Protein AF-A0A9D4J3E7-F1 (afdb_monomer_lite)

pLDDT: mean 78.05, std 12.16, range [33.69, 91.94]

Sequence (182 aa):
MKCVIIDNTCKHMQCVIIDNTCKHMQCVIIDNTCKHMQCVIIDNTCQYNTCKHMQCVIIDNTCKHMQCVIIDNTCKYNTCKYNTCKHMQCVIIDNTCKHMQCVIIDNTCKHMQCVIIDNTCKHMQCVIIDNTCKHMQCVVIDNTCKHMQCVIIDNTCKHMQCVIIDNTCKHMQCVIIDNTCK

Secondary structure (DSSP, 8-state):
-EEEEE-S-EEEEEEEEEESS-SEEEEEEEESSEEEEEEEEEE---SS----EEEEEEEES-EEEEEEEEEESS--EEEEEES-EEEEEEEEEESSEEEEEEEEEES-EEEEEEEEEES-EEEEEEEEEESSEEEEEEEEEESSEEEEEEEEEESSEEEEEEEEEESSEEEEEEEEEES---

Foldseek 3Di:
DEAEAADAEDAE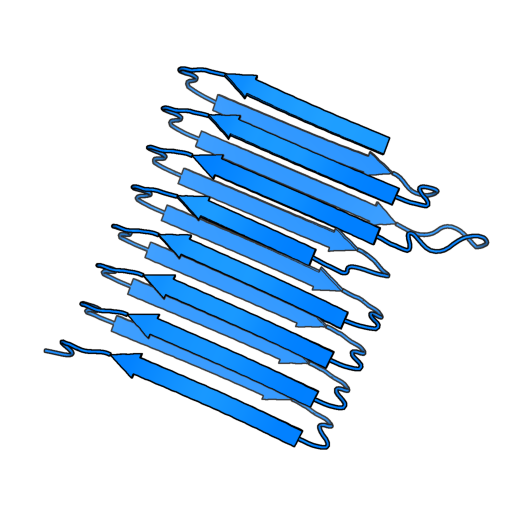AEAAAEDAAALEYEYHYHYAYYAEYEYHYEYHYDDDHANQEYEYEYEYAYYAEYEYHAHGQEYAYYEYEYEEYAEEEYEYEYEEYAHAEYEYYYAYYAEEEYAAAYAYYAYYEYYYAYAEYAEYEYEHAYAEYAEYEYEHAYAYYAYYHYYYHYNYYNYYYYYHHYNDHD

Organism: Dreissena polymorpha (NCBI:txid45954)

InterPro domains:
  IPR011004 Trimeric LpxA-like superfamily [SSF51161] (3-122)

Radius of gyration: 16.05 Å; chains: 1; bounding box: 44×32×43 Å

Structure (mmCIF, N/CA/C/O backbone):
data_AF-A0A9D4J3E7-F1
#
_entry.id   AF-A0A9D4J3E7-F1
#
loop_
_atom_site.group_PDB
_atom_site.id
_atom_site.type_symbol
_atom_site.label_atom_id
_atom_site.label_alt_id
_atom_site.label_comp_id
_atom_site.label_asym_id
_atom_site.label_entity_id
_atom_site.label_seq_id
_atom_site.pdbx_PDB_ins_code
_atom_site.Cartn_x
_atom_site.Cartn_y
_atom_site.Cartn_z
_atom_site.occupancy
_atom_site.B_iso_or_equiv
_atom_site.auth_seq_id
_atom_site.auth_comp_id
_atom_site.auth_asym_id
_atom_site.auth_atom_id
_atom_site.pdbx_PDB_model_num
ATOM 1 N N . MET A 1 1 ? -19.803 10.396 -0.918 1.00 69.31 1 MET A N 1
ATOM 2 C CA . MET A 1 1 ? -19.083 11.162 -1.942 1.00 69.31 1 MET A CA 1
ATOM 3 C C . MET A 1 1 ? -18.328 10.186 -2.821 1.00 69.31 1 MET A C 1
ATOM 5 O O . MET A 1 1 ? -17.675 9.291 -2.298 1.00 69.31 1 MET A O 1
ATOM 9 N N . LYS A 1 2 ? -18.461 10.311 -4.142 1.00 76.38 2 LYS A N 1
ATOM 10 C CA . LYS A 1 2 ? -17.741 9.470 -5.100 1.00 76.38 2 LYS A CA 1
ATOM 11 C C . LYS A 1 2 ? -17.003 10.367 -6.087 1.00 76.38 2 LYS A C 1
ATOM 13 O O . LYS A 1 2 ? -17.640 11.190 -6.735 1.00 76.38 2 LYS A O 1
ATOM 18 N N . CYS A 1 3 ? -15.691 10.203 -6.184 1.00 79.81 3 CYS A N 1
ATOM 19 C CA . CYS A 1 3 ? -14.842 10.822 -7.191 1.00 79.81 3 CYS A CA 1
ATOM 20 C C . CYS A 1 3 ? -14.292 9.717 -8.091 1.00 79.81 3 CYS A C 1
ATOM 22 O O . CYS A 1 3 ? -13.784 8.708 -7.598 1.00 79.81 3 CYS A O 1
ATOM 24 N N . VAL A 1 4 ? -14.433 9.890 -9.402 1.00 84.81 4 VAL A N 1
ATOM 25 C CA . VAL A 1 4 ? -13.852 8.992 -10.398 1.00 84.81 4 VAL A CA 1
ATOM 26 C C . VAL A 1 4 ? -13.096 9.854 -11.396 1.00 84.81 4 VAL A C 1
ATOM 28 O O . VAL A 1 4 ? -13.701 10.707 -12.042 1.00 84.81 4 VAL A O 1
ATOM 31 N N . ILE A 1 5 ? -11.789 9.640 -11.498 1.00 82.31 5 ILE A N 1
ATOM 32 C CA . ILE A 1 5 ? -10.910 10.292 -12.467 1.00 82.31 5 ILE A CA 1
ATOM 33 C C . ILE A 1 5 ? -10.375 9.203 -13.384 1.00 82.31 5 ILE A C 1
ATOM 35 O O . ILE A 1 5 ? -9.814 8.215 -12.913 1.00 82.31 5 ILE A O 1
ATOM 39 N N . ILE A 1 6 ? -10.584 9.379 -14.685 1.00 85.50 6 ILE A N 1
ATOM 40 C CA . ILE A 1 6 ? -10.071 8.481 -15.716 1.00 85.50 6 ILE A CA 1
ATOM 41 C C . ILE A 1 6 ? -9.350 9.345 -16.739 1.00 85.50 6 ILE A C 1
ATOM 43 O O . ILE A 1 6 ? -9.966 10.225 -17.339 1.00 85.50 6 ILE A O 1
ATOM 47 N N . ASP A 1 7 ? -8.064 9.088 -16.933 1.00 85.44 7 ASP A N 1
ATOM 48 C CA . ASP A 1 7 ? -7.250 9.708 -17.976 1.00 85.44 7 ASP A CA 1
ATOM 49 C C . ASP A 1 7 ? -6.390 8.621 -18.640 1.00 85.44 7 ASP A C 1
ATOM 51 O O . ASP A 1 7 ? -6.180 7.531 -18.109 1.00 85.44 7 ASP A O 1
ATOM 55 N N . ASN A 1 8 ? -5.952 8.877 -19.863 1.00 77.44 8 ASN A N 1
ATOM 56 C CA . ASN A 1 8 ? -5.045 8.005 -20.589 1.00 77.44 8 ASN A CA 1
ATOM 57 C C . ASN A 1 8 ? -3.598 8.503 -20.503 1.00 77.44 8 ASN A C 1
ATOM 59 O O . ASN A 1 8 ? -2.667 7.700 -20.518 1.00 77.44 8 ASN A O 1
ATOM 63 N N . THR A 1 9 ? -3.364 9.816 -20.483 1.00 85.12 9 THR A N 1
ATOM 64 C CA . THR A 1 9 ? -2.003 10.355 -20.407 1.00 85.12 9 THR A CA 1
ATOM 65 C C . THR A 1 9 ? -2.003 11.762 -19.837 1.00 85.12 9 THR A C 1
ATOM 67 O O . THR A 1 9 ? -2.422 12.714 -20.496 1.00 85.12 9 THR A O 1
ATOM 70 N N . CYS A 1 10 ? -1.384 11.927 -18.674 1.00 84.50 10 CYS A N 1
ATOM 71 C CA . CYS A 1 10 ? -1.247 13.224 -18.029 1.00 84.50 10 CYS A CA 1
ATOM 72 C C . CYS A 1 10 ? 0.199 13.497 -17.583 1.00 84.50 10 CYS A C 1
ATOM 74 O O . CYS A 1 10 ? 1.010 12.609 -17.309 1.00 84.50 10 CYS A O 1
ATOM 76 N N . LYS A 1 11 ? 0.579 14.779 -17.512 1.00 83.62 11 LYS A N 1
ATOM 77 C CA . LYS A 1 11 ? 1.855 15.159 -16.874 1.00 83.62 11 LYS A CA 1
ATOM 78 C C . LYS A 1 11 ? 1.714 15.170 -15.354 1.00 83.62 11 LYS A C 1
ATOM 80 O O . LYS A 1 11 ? 2.605 14.692 -14.661 1.00 83.62 11 LYS A O 1
ATOM 85 N N . HIS A 1 12 ? 0.612 15.718 -14.862 1.00 83.12 12 HIS A N 1
ATOM 86 C CA . HIS A 1 12 ? 0.315 15.835 -13.445 1.00 83.12 12 HIS A CA 1
ATOM 87 C C . HIS A 1 12 ? -1.153 15.489 -13.244 1.00 83.12 12 HIS A C 1
ATOM 89 O O . HIS A 1 12 ? -2.006 16.077 -13.909 1.00 83.12 12 HIS A O 1
ATOM 95 N N . MET A 1 13 ? -1.429 14.564 -12.334 1.00 81.88 13 MET A N 1
ATOM 96 C CA . MET A 1 13 ? -2.777 14.260 -11.885 1.00 81.88 13 MET A CA 1
ATOM 97 C C . MET A 1 13 ? -2.849 14.480 -10.386 1.00 81.88 13 MET A C 1
ATOM 99 O O . MET A 1 13 ? -2.087 13.884 -9.626 1.00 81.88 13 MET A O 1
ATOM 103 N N . GLN A 1 14 ? -3.775 15.337 -9.973 1.00 82.25 14 GLN A N 1
ATOM 104 C CA . GLN A 1 14 ? -4.022 15.614 -8.572 1.00 82.25 14 GLN A CA 1
ATOM 105 C C . GLN A 1 14 ? -5.500 15.394 -8.267 1.00 82.25 14 GLN A C 1
ATOM 107 O O . GLN A 1 14 ? -6.370 16.040 -8.845 1.00 82.25 14 GLN A O 1
ATOM 112 N N . CYS A 1 15 ? -5.770 14.489 -7.334 1.00 81.88 15 CYS A N 1
ATOM 113 C CA . CYS A 1 15 ? -7.083 14.294 -6.748 1.00 81.88 15 CYS A CA 1
ATOM 114 C C . CYS A 1 15 ? -7.000 14.666 -5.275 1.00 81.88 15 CYS A C 1
ATOM 116 O O . CYS A 1 15 ? -6.228 14.063 -4.529 1.00 81.88 15 CYS A O 1
ATOM 118 N N . VAL A 1 16 ? -7.783 15.657 -4.862 1.00 81.75 16 VAL A N 1
ATOM 119 C CA . VAL A 1 16 ? -7.926 16.014 -3.453 1.00 81.75 16 VAL A CA 1
ATOM 120 C C . VAL A 1 16 ? -9.394 15.899 -3.098 1.00 81.75 16 VAL A C 1
ATOM 122 O O . VAL A 1 16 ? -10.232 16.587 -3.679 1.00 81.75 16 VAL A O 1
ATOM 125 N N . ILE A 1 17 ? -9.699 15.016 -2.156 1.00 75.62 17 ILE A N 1
ATOM 126 C CA . ILE A 1 17 ? -11.036 14.861 -1.600 1.00 75.62 17 ILE A CA 1
ATOM 127 C C . ILE A 1 17 ? -10.942 15.173 -0.120 1.00 75.62 17 ILE A C 1
ATOM 129 O O . ILE A 1 17 ? -10.176 14.543 0.605 1.00 75.62 17 ILE A O 1
ATOM 133 N N . ILE A 1 18 ? -11.725 16.157 0.303 1.00 75.25 18 ILE A N 1
ATOM 134 C CA . ILE A 1 18 ? -11.875 16.521 1.704 1.00 75.25 18 ILE A CA 1
ATOM 135 C C . ILE A 1 18 ? -13.371 16.509 1.986 1.00 75.25 18 ILE A C 1
ATOM 137 O O . ILE A 1 18 ? -14.121 17.274 1.377 1.00 75.25 18 ILE A O 1
ATOM 141 N N . ASP A 1 19 ? -13.804 15.624 2.872 1.00 68.81 19 ASP A N 1
ATOM 142 C CA . ASP A 1 19 ? -15.164 15.610 3.413 1.00 68.81 19 ASP A CA 1
ATOM 143 C C . ASP A 1 19 ? -15.065 15.536 4.937 1.00 68.81 19 ASP A C 1
ATOM 145 O O . ASP A 1 19 ? -14.064 15.089 5.479 1.00 68.81 19 ASP A O 1
ATOM 149 N N . ASN A 1 20 ? -16.094 16.004 5.630 1.00 61.47 20 ASN A N 1
ATOM 150 C CA . ASN A 1 20 ? -16.157 15.961 7.090 1.00 61.47 20 ASN A CA 1
ATOM 151 C C . ASN A 1 20 ? -17.397 15.211 7.605 1.00 61.47 20 ASN A C 1
ATOM 153 O O . ASN A 1 20 ? -17.590 15.060 8.814 1.00 61.47 20 ASN A O 1
ATOM 157 N N . THR A 1 21 ? -18.307 14.822 6.703 1.00 57.81 21 THR A N 1
ATOM 158 C CA . THR A 1 21 ? -19.651 14.331 7.062 1.00 57.81 21 THR A CA 1
ATOM 159 C C . THR A 1 21 ? -20.104 13.125 6.240 1.00 57.81 21 THR A C 1
ATOM 161 O O . THR A 1 21 ? -21.259 12.692 6.341 1.00 57.81 21 THR A O 1
ATOM 164 N N . CYS A 1 22 ? -19.225 12.560 5.410 1.00 60.78 22 CYS A N 1
ATOM 165 C CA . CYS A 1 22 ? -19.614 11.469 4.534 1.00 60.78 22 CYS A CA 1
ATOM 166 C C . CYS A 1 22 ? -19.915 10.194 5.306 1.00 60.78 22 CYS A C 1
ATOM 168 O O . CYS A 1 22 ? -19.192 9.819 6.213 1.00 60.78 22 CYS A O 1
ATOM 170 N N . LYS A 1 23 ? -20.927 9.435 4.870 1.00 60.75 23 LYS A N 1
ATOM 171 C CA . LYS A 1 23 ? -21.086 8.034 5.306 1.00 60.75 23 LYS A CA 1
ATOM 172 C C . LYS A 1 23 ? -20.239 7.063 4.481 1.00 60.75 23 LYS A C 1
ATOM 174 O O . LYS A 1 23 ? -19.896 5.989 4.973 1.00 60.75 23 LYS A O 1
ATOM 179 N N . HIS A 1 24 ? -19.976 7.422 3.225 1.00 65.94 24 HIS A N 1
ATOM 180 C CA . HIS A 1 24 ? -19.283 6.598 2.242 1.00 65.94 24 HIS A CA 1
ATOM 181 C C . HIS A 1 24 ? -18.450 7.489 1.329 1.00 65.94 24 HIS A C 1
ATOM 183 O O . HIS A 1 24 ? -19.023 8.275 0.567 1.00 65.94 24 HIS A O 1
ATOM 189 N N . MET A 1 25 ? -17.132 7.334 1.359 1.00 71.38 25 MET A N 1
ATOM 190 C CA . MET A 1 25 ? -16.221 8.023 0.457 1.00 71.38 25 MET A CA 1
ATOM 191 C C . MET A 1 25 ? -15.556 7.023 -0.483 1.00 71.38 25 MET A C 1
ATOM 193 O O . MET A 1 25 ? -14.982 6.032 -0.044 1.00 71.38 25 MET A O 1
ATOM 197 N N . GLN A 1 26 ? -15.635 7.284 -1.784 1.00 72.31 26 GLN A N 1
ATOM 198 C CA . GLN A 1 26 ? -14.958 6.478 -2.790 1.00 72.31 26 GLN A CA 1
ATOM 199 C C . GLN A 1 26 ? -14.174 7.381 -3.739 1.00 72.31 26 GLN A C 1
ATOM 201 O O . GLN A 1 26 ? -14.757 8.240 -4.398 1.00 72.31 26 GLN A O 1
ATOM 206 N N . CYS A 1 27 ? -12.871 7.152 -3.835 1.00 76.50 27 CYS A N 1
ATOM 207 C CA . CYS A 1 27 ? -12.003 7.726 -4.849 1.00 76.50 27 CYS A CA 1
ATOM 208 C C . CYS A 1 27 ? -11.520 6.607 -5.763 1.00 76.50 27 CYS A C 1
ATOM 210 O O . CYS A 1 27 ? -10.968 5.615 -5.285 1.00 76.50 27 CYS A O 1
ATOM 212 N N . VAL A 1 28 ? -11.742 6.754 -7.063 1.00 78.94 28 VAL A N 1
ATOM 213 C CA . VAL A 1 28 ? -11.181 5.858 -8.071 1.00 78.94 28 VAL A CA 1
ATOM 214 C C . VAL A 1 28 ? -10.398 6.699 -9.061 1.00 78.94 28 VAL A C 1
ATOM 216 O O . VAL A 1 28 ? -10.973 7.548 -9.738 1.00 78.94 28 VAL A O 1
ATOM 219 N N . ILE A 1 29 ? -9.098 6.458 -9.142 1.00 79.12 29 ILE A N 1
ATOM 220 C CA . ILE A 1 29 ? -8.207 7.089 -10.107 1.00 79.12 29 ILE A CA 1
ATOM 221 C C . ILE A 1 29 ? -7.680 5.993 -11.017 1.00 79.12 29 ILE A C 1
ATOM 223 O O . ILE A 1 29 ? -7.080 5.027 -10.546 1.00 79.12 29 ILE A O 1
ATOM 227 N N . ILE A 1 30 ? -7.933 6.134 -12.311 1.00 79.19 30 ILE A N 1
ATOM 228 C CA . ILE A 1 30 ? -7.425 5.235 -13.339 1.00 79.19 30 ILE A CA 1
ATOM 229 C C . ILE A 1 30 ? -6.648 6.089 -14.328 1.00 79.19 30 ILE A C 1
ATOM 231 O O . ILE A 1 30 ? -7.222 6.959 -14.980 1.00 79.19 30 ILE A O 1
ATOM 235 N N . ASP A 1 31 ? -5.352 5.837 -14.427 1.00 78.50 31 ASP A N 1
ATOM 236 C CA . ASP A 1 31 ? -4.487 6.459 -15.420 1.00 78.50 31 ASP A CA 1
ATOM 237 C C . ASP A 1 31 ? -3.663 5.384 -16.136 1.00 78.50 31 ASP A C 1
ATOM 239 O O . ASP A 1 31 ? -3.412 4.303 -15.604 1.00 78.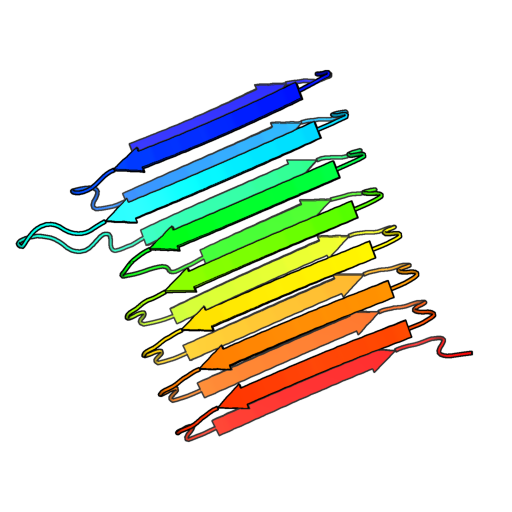50 31 ASP A O 1
ATOM 243 N N . ASN A 1 32 ? -3.288 5.638 -17.384 1.00 71.75 32 ASN A N 1
ATOM 244 C CA . ASN A 1 32 ? -2.427 4.723 -18.128 1.00 71.75 32 ASN A CA 1
ATOM 245 C C . ASN A 1 32 ? -0.970 5.214 -18.174 1.00 71.75 32 ASN A C 1
ATOM 247 O O . ASN A 1 32 ? -0.046 4.409 -18.294 1.00 71.75 32 ASN A O 1
ATOM 251 N N . THR A 1 33 ? -0.720 6.520 -18.113 1.00 77.31 33 THR A N 1
ATOM 252 C CA . THR A 1 33 ? 0.634 7.077 -18.086 1.00 77.31 33 THR A CA 1
ATOM 253 C C . THR A 1 33 ? 0.650 8.466 -17.446 1.00 77.31 33 THR A C 1
ATOM 255 O O . THR A 1 33 ? 0.281 9.464 -18.076 1.00 77.31 33 THR A O 1
ATOM 258 N N . CYS A 1 34 ? 1.210 8.550 -16.239 1.00 80.31 34 CYS A N 1
ATOM 259 C CA . CYS A 1 34 ? 1.356 9.786 -15.482 1.00 80.31 34 CYS A CA 1
ATOM 260 C C . CYS A 1 34 ? 2.828 10.058 -15.138 1.00 80.31 34 CYS A C 1
ATOM 262 O O . CYS A 1 34 ? 3.599 9.155 -14.812 1.00 80.31 34 CYS A O 1
ATOM 264 N N . LYS A 1 35 ? 3.288 11.319 -15.150 1.00 78.44 35 LYS A N 1
ATOM 265 C CA . LYS A 1 35 ? 4.598 11.617 -14.522 1.00 78.44 35 LYS A CA 1
ATOM 266 C C . LYS A 1 35 ? 4.465 11.748 -13.009 1.00 78.44 35 LYS A C 1
ATOM 268 O O . LYS A 1 35 ? 5.299 11.202 -12.290 1.00 78.44 35 LYS A O 1
ATOM 273 N N . HIS A 1 36 ? 3.464 12.485 -12.545 1.00 80.38 36 HIS A N 1
ATOM 274 C CA . HIS A 1 36 ? 3.266 12.777 -11.131 1.00 80.38 36 HIS A CA 1
ATOM 275 C C . HIS A 1 36 ? 1.801 12.604 -10.760 1.00 80.38 36 HIS A C 1
ATOM 277 O O . HIS A 1 36 ? 0.969 13.419 -11.163 1.00 80.38 36 HIS A O 1
ATOM 283 N N . MET A 1 37 ? 1.512 11.575 -9.972 1.00 81.50 37 MET A N 1
ATOM 284 C CA . MET A 1 37 ? 0.179 11.328 -9.448 1.00 81.50 37 MET A CA 1
ATOM 285 C C . MET A 1 37 ? 0.151 11.604 -7.950 1.00 81.50 37 MET A C 1
ATOM 287 O O . MET A 1 37 ? 0.925 11.029 -7.183 1.00 81.50 37 MET A O 1
ATOM 291 N N . GLN A 1 38 ? -0.764 12.474 -7.538 1.00 81.31 38 GLN A N 1
ATOM 292 C CA . GLN A 1 38 ? -1.023 12.769 -6.141 1.00 81.31 38 GLN A CA 1
ATOM 293 C C . GLN A 1 38 ? -2.503 12.543 -5.836 1.00 81.31 38 GLN A C 1
ATOM 295 O O . GLN A 1 38 ? -3.378 13.196 -6.401 1.00 81.31 38 GLN A O 1
ATOM 300 N N . CYS A 1 39 ? -2.780 11.639 -4.907 1.00 80.44 39 CYS A N 1
ATOM 301 C CA . CYS A 1 39 ? -4.107 11.443 -4.346 1.00 80.44 39 CYS A CA 1
ATOM 302 C C . CYS A 1 39 ? -4.054 11.753 -2.855 1.00 80.44 39 CYS A C 1
ATOM 304 O O . CYS A 1 39 ? -3.289 11.133 -2.116 1.00 80.44 39 CYS A O 1
ATOM 306 N N . VAL A 1 40 ? -4.848 12.726 -2.426 1.00 78.38 40 VAL A N 1
ATOM 307 C CA . VAL A 1 40 ? -5.012 13.078 -1.019 1.00 78.38 40 VAL A CA 1
ATOM 308 C C . VAL A 1 40 ? -6.479 12.930 -0.674 1.00 78.38 40 VAL A C 1
ATOM 310 O O . VAL A 1 40 ? -7.335 13.594 -1.259 1.00 78.38 40 VAL A O 1
ATOM 313 N N . ILE A 1 41 ? -6.762 12.051 0.274 1.00 73.25 41 ILE A N 1
ATOM 314 C CA . ILE A 1 41 ? -8.102 11.831 0.791 1.00 73.25 41 ILE A CA 1
ATOM 315 C C . ILE A 1 41 ? -8.060 12.109 2.281 1.00 73.25 41 ILE A C 1
ATOM 317 O O . ILE A 1 41 ? -7.288 11.486 3.008 1.00 73.25 41 ILE A O 1
ATOM 321 N N . ILE A 1 42 ? -8.862 13.074 2.712 1.00 73.31 42 ILE A N 1
ATOM 322 C CA . ILE A 1 42 ? -8.980 13.464 4.111 1.00 73.31 42 ILE A CA 1
ATOM 323 C C . ILE A 1 42 ? -10.453 13.387 4.488 1.00 73.31 42 ILE A C 1
ATOM 325 O O . ILE A 1 42 ? -11.291 14.033 3.855 1.00 73.31 42 ILE A O 1
ATOM 329 N N . ASP A 1 43 ? -10.754 12.617 5.526 1.00 69.19 43 ASP A N 1
ATOM 330 C CA . ASP A 1 43 ? -12.069 12.605 6.158 1.00 69.19 43 ASP A CA 1
ATOM 331 C C . ASP A 1 43 ? -11.943 12.948 7.645 1.00 69.19 43 ASP A C 1
ATOM 333 O O . ASP A 1 43 ? -11.445 12.154 8.445 1.00 69.19 43 ASP A O 1
ATOM 337 N N . ASN A 1 44 ? -12.351 14.168 8.010 1.00 58.97 44 ASN A N 1
ATOM 338 C CA . ASN A 1 44 ? -12.286 14.661 9.386 1.00 58.97 44 ASN A CA 1
ATOM 339 C C . ASN A 1 44 ? -13.687 14.678 10.000 1.00 58.97 44 ASN A C 1
ATOM 341 O O . ASN A 1 44 ? -14.516 15.521 9.672 1.00 58.97 44 ASN A O 1
ATOM 345 N N . THR A 1 45 ? -13.966 13.809 10.965 1.00 51.00 45 THR A N 1
ATOM 346 C CA . THR A 1 45 ? -15.294 13.790 11.601 1.00 51.00 45 THR A CA 1
ATOM 347 C C . THR A 1 45 ? -15.581 15.050 12.435 1.00 51.00 45 THR A C 1
ATOM 349 O O . THR A 1 45 ? -14.846 15.336 13.382 1.00 51.00 45 THR A O 1
ATOM 352 N N . CYS A 1 46 ? -16.729 15.706 12.208 1.00 34.97 46 CYS A N 1
ATOM 353 C CA . CYS A 1 46 ? -17.387 16.586 13.189 1.00 34.97 46 CYS A CA 1
ATOM 354 C C . CYS A 1 46 ? -18.599 15.882 13.835 1.00 34.97 46 CYS A C 1
ATOM 356 O O . CYS A 1 46 ? -19.561 15.553 13.154 1.00 34.97 46 CYS A O 1
ATOM 358 N N . GLN A 1 47 ? -18.517 15.677 15.156 1.00 36.12 47 GLN A N 1
ATOM 359 C CA . GLN A 1 47 ? -19.492 15.305 16.210 1.00 36.12 47 GLN A CA 1
ATOM 360 C C . GLN A 1 47 ? -20.734 14.406 15.966 1.00 36.12 47 GLN A C 1
ATOM 362 O O . GLN A 1 47 ? -21.234 13.867 16.947 1.00 36.12 47 GLN A O 1
ATOM 367 N N . TYR A 1 48 ? -21.225 14.135 14.757 1.00 33.69 48 TYR A N 1
ATOM 368 C CA . TYR A 1 48 ? -22.308 13.171 14.516 1.00 33.69 48 TYR A CA 1
ATOM 369 C C . TYR A 1 48 ? -22.180 12.553 13.114 1.00 33.69 48 TYR A C 1
ATOM 371 O O . TYR A 1 48 ? -22.382 13.239 12.118 1.00 33.69 48 TYR A O 1
ATOM 379 N N . ASN A 1 49 ? -21.964 11.232 13.062 1.00 37.28 49 ASN A N 1
ATOM 380 C CA . ASN A 1 49 ? -21.853 10.343 11.886 1.00 37.28 49 ASN A CA 1
ATOM 381 C C . ASN A 1 49 ? -20.421 10.038 11.417 1.00 37.28 49 ASN A C 1
ATOM 383 O O . ASN A 1 49 ? -19.765 10.828 10.756 1.00 37.28 49 ASN A O 1
ATOM 387 N N . THR A 1 50 ? -19.990 8.815 11.728 1.00 43.22 50 THR A N 1
ATOM 388 C CA . THR A 1 50 ? -18.770 8.174 11.233 1.00 43.22 50 THR A CA 1
ATOM 389 C C . THR A 1 50 ? -18.862 7.871 9.736 1.00 43.22 50 THR A C 1
ATOM 391 O O . THR A 1 50 ? -19.878 7.327 9.275 1.00 43.22 50 THR A O 1
ATOM 394 N N . CYS A 1 51 ? -17.791 8.142 8.986 1.00 47.09 51 CYS A N 1
ATOM 395 C CA . CYS A 1 51 ? -17.632 7.604 7.641 1.00 47.09 51 CYS A CA 1
ATOM 396 C C . CYS A 1 51 ? -17.417 6.105 7.740 1.00 47.09 51 CYS A C 1
ATOM 398 O O . CYS A 1 51 ? -16.362 5.605 8.093 1.00 47.09 51 CYS A O 1
ATOM 400 N N . LYS A 1 52 ? -18.466 5.326 7.485 1.00 50.72 52 LYS A N 1
ATOM 401 C CA . LYS A 1 52 ? -18.377 3.884 7.695 1.00 50.72 52 LYS A CA 1
ATOM 402 C C . LYS A 1 52 ? -17.481 3.223 6.661 1.00 50.72 52 LYS A C 1
ATOM 404 O O . LYS A 1 52 ? -17.093 2.091 6.910 1.00 50.72 52 LYS A O 1
ATOM 409 N N . HIS A 1 53 ? -17.266 3.810 5.489 1.00 56.25 53 HIS A N 1
ATOM 410 C CA . HIS A 1 53 ? -16.541 3.158 4.404 1.00 56.25 53 HIS A CA 1
ATOM 411 C C . HIS A 1 53 ? -15.805 4.195 3.561 1.00 56.25 53 HIS A C 1
ATOM 413 O O . HIS A 1 53 ? -16.428 4.863 2.733 1.00 56.25 53 HIS A O 1
ATOM 419 N N . MET A 1 54 ? -14.489 4.258 3.733 1.00 62.28 54 MET A N 1
ATOM 420 C CA . MET A 1 54 ? -13.588 4.892 2.784 1.00 62.28 54 MET A CA 1
ATOM 421 C C . MET A 1 54 ? -12.959 3.836 1.876 1.00 62.28 54 MET A C 1
ATOM 423 O O . MET A 1 54 ? -12.512 2.786 2.350 1.00 62.28 54 MET A O 1
ATOM 427 N N . GLN A 1 55 ? -12.961 4.122 0.575 1.00 65.38 55 GLN A N 1
ATOM 428 C CA . GLN A 1 55 ? -12.269 3.335 -0.431 1.00 65.38 55 GLN A CA 1
ATOM 429 C C . GLN A 1 55 ? -11.467 4.233 -1.373 1.00 65.38 55 GLN A C 1
ATOM 431 O O . GLN A 1 55 ? -12.042 5.021 -2.125 1.00 65.38 55 GLN A O 1
ATOM 436 N N . CYS A 1 56 ? -10.150 4.057 -1.381 1.00 67.62 56 CYS A N 1
ATOM 437 C CA . CYS A 1 56 ? -9.271 4.601 -2.408 1.00 67.62 56 CYS A CA 1
ATOM 438 C C . CYS A 1 56 ? -8.799 3.473 -3.321 1.00 67.62 56 CYS A C 1
ATOM 440 O O . CYS A 1 56 ? -8.251 2.476 -2.842 1.00 67.62 56 CYS A O 1
ATOM 442 N N . VAL A 1 57 ? -9.035 3.623 -4.623 1.00 70.25 57 VAL A N 1
ATOM 443 C CA . VAL A 1 57 ? -8.493 2.741 -5.653 1.00 70.25 57 VAL A CA 1
ATOM 444 C C . VAL A 1 57 ? -7.705 3.579 -6.638 1.00 70.25 57 VAL A C 1
ATOM 446 O O . VAL A 1 57 ? -8.283 4.396 -7.350 1.00 70.25 57 VAL A O 1
ATOM 449 N N . ILE A 1 58 ? -6.400 3.349 -6.696 1.00 72.38 58 ILE A N 1
ATOM 450 C CA . ILE A 1 58 ? -5.537 3.957 -7.705 1.00 72.38 58 ILE A CA 1
ATOM 451 C C . ILE A 1 58 ? -4.985 2.837 -8.575 1.00 72.38 58 ILE A C 1
ATOM 453 O O . ILE A 1 58 ? -4.390 1.881 -8.068 1.00 72.38 58 ILE A O 1
ATOM 457 N N . ILE A 1 59 ? -5.234 2.947 -9.875 1.00 73.75 59 ILE A N 1
ATOM 458 C CA . ILE A 1 59 ? -4.725 2.042 -10.898 1.00 73.75 59 ILE A CA 1
ATOM 459 C C . ILE A 1 59 ? -3.922 2.887 -11.879 1.00 73.75 59 ILE A C 1
ATOM 461 O O . ILE A 1 59 ? -4.494 3.741 -12.552 1.00 73.75 59 ILE A O 1
ATOM 465 N N . ASP A 1 60 ? -2.613 2.651 -11.947 1.00 67.88 60 ASP A N 1
ATOM 466 C CA . ASP A 1 60 ? -1.741 3.305 -12.929 1.00 67.88 60 ASP A CA 1
ATOM 467 C C . ASP A 1 60 ? -0.827 2.290 -13.619 1.00 67.88 60 ASP A C 1
ATOM 469 O O . ASP A 1 60 ? -0.126 1.505 -12.976 1.00 67.88 60 ASP A O 1
ATOM 473 N N . ASN A 1 61 ? -0.812 2.307 -14.948 1.00 67.44 61 ASN A N 1
ATOM 474 C CA . ASN A 1 61 ? 0.111 1.471 -15.703 1.00 67.44 61 ASN A CA 1
ATOM 475 C C . ASN A 1 61 ? 1.547 1.995 -15.618 1.00 67.44 61 ASN A C 1
ATOM 477 O O . ASN A 1 61 ? 2.488 1.202 -15.560 1.00 67.44 61 ASN A O 1
ATOM 481 N N . THR A 1 62 ? 1.773 3.307 -15.631 1.00 70.62 62 THR A N 1
ATOM 482 C CA . THR A 1 62 ? 3.135 3.847 -15.592 1.00 70.62 62 THR A CA 1
ATOM 483 C C . THR A 1 62 ? 3.175 5.212 -14.924 1.00 70.62 62 THR A C 1
ATOM 485 O O . THR A 1 62 ? 2.802 6.215 -15.529 1.00 70.62 62 THR A O 1
ATOM 488 N N . CYS A 1 63 ? 3.783 5.257 -13.736 1.00 76.38 63 CYS A N 1
ATOM 489 C CA . CYS A 1 63 ? 4.040 6.484 -12.991 1.00 76.38 63 CYS A CA 1
ATOM 490 C C . CYS A 1 63 ? 5.543 6.747 -12.827 1.00 76.38 63 CYS A C 1
ATOM 492 O O . CYS A 1 63 ? 6.337 5.822 -12.645 1.00 76.38 63 CYS A O 1
ATOM 494 N N . LYS A 1 64 ? 5.993 8.010 -12.795 1.00 75.62 64 LYS A N 1
ATOM 495 C CA . LYS A 1 64 ? 7.336 8.290 -12.233 1.00 75.62 64 LYS A CA 1
ATOM 496 C C . LYS A 1 64 ? 7.270 8.452 -10.724 1.00 75.62 64 LYS A C 1
ATOM 498 O O . LYS A 1 64 ? 8.067 7.838 -10.022 1.00 75.62 64 LYS A O 1
ATOM 503 N N . HIS A 1 65 ? 6.366 9.296 -10.249 1.00 78.00 65 HIS A N 1
ATOM 504 C CA . HIS A 1 65 ? 6.224 9.600 -8.836 1.00 78.00 65 HIS A CA 1
ATOM 505 C C . HIS A 1 65 ? 4.767 9.500 -8.446 1.00 78.00 65 HIS A C 1
ATOM 507 O O . HIS A 1 65 ? 3.931 10.219 -8.997 1.00 78.00 65 HIS A O 1
ATOM 513 N N . MET A 1 66 ? 4.503 8.659 -7.461 1.00 79.75 66 MET A N 1
ATOM 514 C CA . MET A 1 66 ? 3.180 8.501 -6.913 1.00 79.75 66 MET A CA 1
ATOM 515 C C . MET A 1 66 ? 3.173 8.760 -5.420 1.00 79.75 66 MET A C 1
ATOM 517 O O . MET A 1 66 ? 3.968 8.188 -4.673 1.00 79.75 66 MET A O 1
ATOM 521 N N . GLN A 1 67 ? 2.222 9.586 -5.008 1.00 81.12 67 GLN A N 1
ATOM 522 C CA . GLN A 1 67 ? 1.935 9.851 -3.617 1.00 81.12 67 GLN A CA 1
ATOM 523 C C . GLN A 1 67 ? 0.446 9.634 -3.356 1.00 81.12 67 GLN A C 1
ATOM 525 O O . GLN A 1 67 ? -0.406 10.327 -3.914 1.00 81.12 67 GLN A O 1
ATOM 530 N N . CYS A 1 68 ? 0.139 8.686 -2.480 1.00 81.12 68 CYS A N 1
ATOM 531 C CA . CYS A 1 68 ? -1.194 8.495 -1.932 1.00 81.12 68 CYS A CA 1
ATOM 532 C C . CYS A 1 68 ? -1.146 8.782 -0.432 1.00 81.12 68 CYS A C 1
ATOM 534 O O . CYS A 1 68 ? -0.362 8.170 0.295 1.00 81.12 68 CYS A O 1
ATOM 536 N N . VAL A 1 69 ? -1.956 9.738 0.014 1.00 79.50 69 VAL A N 1
ATOM 537 C CA . VAL A 1 69 ? -2.126 10.070 1.429 1.00 79.50 69 VAL A CA 1
ATOM 538 C C . VAL A 1 69 ? -3.593 9.919 1.771 1.00 79.50 69 VAL A C 1
ATOM 540 O O . VAL A 1 69 ? -4.447 10.568 1.165 1.00 79.50 69 VAL A O 1
ATOM 543 N N . ILE A 1 70 ? -3.871 9.059 2.740 1.00 75.75 70 ILE A N 1
ATOM 544 C CA . ILE A 1 70 ? -5.217 8.791 3.224 1.00 75.75 70 ILE A CA 1
ATOM 545 C C . ILE A 1 70 ? -5.215 9.032 4.725 1.00 75.75 70 ILE A C 1
ATOM 547 O O . ILE A 1 70 ? -4.481 8.375 5.462 1.00 75.75 70 ILE A O 1
ATOM 551 N N . ILE A 1 71 ? -6.009 10.005 5.153 1.00 74.56 71 ILE A N 1
ATOM 552 C CA . ILE A 1 71 ? -6.199 10.357 6.556 1.00 74.56 71 ILE A CA 1
ATOM 553 C C . ILE A 1 71 ? -7.687 10.223 6.840 1.00 74.56 71 ILE A C 1
ATOM 555 O O . ILE A 1 71 ? -8.505 10.902 6.220 1.00 74.56 71 ILE A O 1
ATOM 559 N N . ASP A 1 72 ? -8.031 9.332 7.755 1.00 68.94 72 ASP A N 1
ATOM 560 C CA . ASP A 1 72 ? -9.413 9.049 8.124 1.00 68.94 72 ASP A CA 1
ATOM 561 C C . ASP A 1 72 ? -9.498 8.832 9.639 1.00 68.94 72 ASP A C 1
ATOM 563 O O . ASP A 1 72 ? -8.508 8.551 10.311 1.00 68.94 72 ASP A O 1
ATOM 567 N N . ASN A 1 73 ? -10.697 8.960 10.187 1.00 62.78 73 ASN A N 1
ATOM 568 C CA . ASN A 1 73 ? -11.012 8.530 11.540 1.00 62.78 73 ASN A CA 1
ATOM 569 C C . ASN A 1 73 ? -11.623 7.124 11.591 1.00 62.78 73 ASN A C 1
ATOM 571 O O . ASN A 1 73 ? -11.728 6.587 12.691 1.00 62.78 73 ASN A O 1
ATOM 575 N N . THR A 1 74 ? -12.086 6.575 10.457 1.00 58.88 74 THR A N 1
ATOM 576 C CA . THR A 1 74 ? -12.757 5.268 10.351 1.00 58.88 74 THR A CA 1
ATOM 577 C C . THR A 1 74 ? -12.573 4.604 8.965 1.00 58.88 74 THR A C 1
ATOM 579 O O . THR A 1 74 ? -13.552 4.321 8.264 1.00 58.88 74 THR A O 1
ATOM 582 N N . CYS A 1 75 ? -11.343 4.282 8.557 1.00 56.44 75 CYS A N 1
ATOM 583 C CA . CYS A 1 75 ? -11.071 3.668 7.254 1.00 56.44 75 CYS A CA 1
ATOM 584 C C . CYS A 1 75 ? -11.462 2.184 7.214 1.00 56.44 75 CYS A C 1
ATOM 586 O O . CYS A 1 75 ? -11.573 1.510 8.242 1.00 56.44 75 CYS A O 1
ATOM 588 N N . LYS A 1 76 ? -11.693 1.657 6.001 1.00 61.81 76 LYS A N 1
ATOM 589 C CA . LYS A 1 76 ? -11.913 0.217 5.798 1.00 61.81 76 LYS A CA 1
ATOM 590 C C . LYS A 1 76 ? -11.050 -0.436 4.724 1.00 61.81 76 LYS A C 1
ATOM 592 O O . LYS A 1 76 ? -10.549 -1.530 4.974 1.00 61.81 76 LYS A O 1
ATOM 597 N N . TYR A 1 77 ? -10.872 0.182 3.550 1.00 63.38 77 TYR A N 1
ATOM 598 C CA . TYR A 1 77 ? -10.226 -0.495 2.417 1.00 63.38 77 TYR A CA 1
ATOM 599 C C . TYR A 1 77 ? -9.446 0.458 1.508 1.00 63.38 77 TYR A C 1
ATOM 601 O O . TYR A 1 77 ? -10.043 1.232 0.770 1.00 63.38 77 TYR A O 1
ATOM 609 N N . ASN A 1 78 ? -8.124 0.323 1.456 1.00 65.00 78 ASN A N 1
ATOM 610 C CA . ASN A 1 78 ? -7.267 1.047 0.520 1.00 65.00 78 ASN A CA 1
ATOM 611 C C . ASN A 1 78 ? -6.553 0.058 -0.402 1.00 65.00 78 ASN A C 1
ATOM 613 O O . ASN A 1 78 ? -5.960 -0.925 0.046 1.00 65.00 78 ASN A O 1
ATOM 617 N N . THR A 1 79 ? -6.644 0.282 -1.711 1.00 62.97 79 THR A N 1
ATOM 618 C CA . THR A 1 79 ? -6.033 -0.590 -2.718 1.00 62.97 79 THR A CA 1
ATOM 619 C C . THR A 1 79 ? -5.325 0.237 -3.775 1.00 62.97 79 THR A C 1
ATOM 621 O O . THR A 1 79 ? -5.906 1.097 -4.425 1.00 62.97 79 THR A O 1
ATOM 624 N N . CYS A 1 80 ? -4.063 -0.088 -3.983 1.00 63.50 80 CYS A N 1
ATOM 625 C CA . CYS A 1 80 ? -3.145 0.618 -4.850 1.00 63.50 80 CYS A CA 1
ATOM 626 C C . CYS A 1 80 ? -2.512 -0.426 -5.779 1.00 63.50 80 CYS A C 1
ATOM 628 O O . CYS A 1 80 ? -1.861 -1.355 -5.299 1.00 63.50 80 CYS A O 1
ATOM 630 N N . LYS A 1 81 ? -2.757 -0.341 -7.091 1.00 67.75 81 LYS A N 1
ATOM 631 C CA . LYS A 1 81 ? -2.260 -1.320 -8.072 1.00 67.75 81 LYS A CA 1
ATOM 632 C C . LYS A 1 81 ? -1.543 -0.629 -9.214 1.00 67.75 81 LYS A C 1
ATOM 634 O O . LYS A 1 81 ? -2.140 0.206 -9.889 1.00 67.75 81 LYS A O 1
ATOM 639 N N . TYR A 1 82 ? -0.314 -1.046 -9.482 1.00 71.31 82 TYR A N 1
ATOM 640 C CA . TYR A 1 82 ? 0.513 -0.402 -10.489 1.00 71.31 82 TYR A CA 1
ATOM 641 C C . TYR A 1 82 ? 1.343 -1.403 -11.278 1.00 71.31 82 TYR A C 1
ATOM 643 O O . TYR A 1 82 ? 1.691 -2.474 -10.786 1.00 71.31 82 TYR A O 1
ATOM 651 N N . ASN A 1 83 ? 1.667 -1.047 -12.521 1.00 65.31 83 ASN A N 1
ATOM 652 C CA . ASN A 1 83 ? 2.569 -1.857 -13.337 1.00 65.31 83 ASN A CA 1
ATOM 653 C C . ASN A 1 83 ? 4.016 -1.364 -13.254 1.00 65.31 83 ASN A C 1
ATOM 655 O O . ASN A 1 83 ? 4.931 -2.177 -13.216 1.00 65.31 83 ASN A O 1
ATOM 659 N N . THR A 1 84 ? 4.275 -0.058 -13.251 1.00 70.81 84 THR A N 1
ATOM 660 C CA . THR A 1 84 ? 5.646 0.455 -13.115 1.00 70.81 84 THR A CA 1
ATOM 661 C C . THR A 1 84 ? 5.643 1.819 -12.450 1.00 70.81 84 THR A C 1
ATOM 663 O O . THR A 1 84 ? 5.044 2.763 -12.967 1.00 70.81 84 THR A O 1
ATOM 666 N N . CYS A 1 85 ? 6.373 1.955 -11.344 1.00 77.00 85 CYS A N 1
ATOM 667 C CA . CYS A 1 85 ? 6.511 3.219 -10.630 1.00 77.00 85 CYS A CA 1
ATOM 668 C C . CYS A 1 85 ? 7.959 3.463 -10.193 1.00 77.00 85 CYS A C 1
ATOM 670 O O . CYS A 1 85 ? 8.551 2.630 -9.523 1.00 77.00 85 CYS A O 1
ATOM 672 N N . LYS A 1 86 ? 8.587 4.611 -10.500 1.00 78.38 86 LYS A N 1
ATOM 673 C CA . LYS A 1 86 ? 9.960 4.839 -9.982 1.00 78.38 86 LYS A CA 1
ATOM 674 C C . LYS A 1 86 ? 9.966 5.055 -8.470 1.00 78.38 86 LYS A C 1
ATOM 676 O O . LYS A 1 86 ? 10.817 4.485 -7.793 1.00 78.38 86 LYS A O 1
ATOM 681 N N . HIS A 1 87 ? 9.069 5.898 -7.974 1.00 80.56 87 HIS A N 1
ATOM 682 C CA . HIS A 1 87 ? 8.968 6.238 -6.561 1.00 80.56 87 HIS A CA 1
ATOM 683 C C . HIS A 1 87 ? 7.513 6.182 -6.127 1.00 80.56 87 HIS A C 1
ATOM 685 O O . HIS A 1 87 ? 6.699 6.972 -6.609 1.00 80.56 87 HIS A O 1
ATOM 691 N N . MET A 1 88 ? 7.214 5.280 -5.202 1.00 84.50 88 MET A N 1
ATOM 692 C CA . MET A 1 88 ? 5.887 5.117 -4.636 1.00 84.50 88 MET A CA 1
ATOM 693 C C . MET A 1 88 ? 5.915 5.430 -3.151 1.00 84.50 88 MET A C 1
ATOM 695 O O . MET A 1 88 ? 6.701 4.850 -2.404 1.00 84.50 88 MET A O 1
ATOM 699 N N . GLN A 1 89 ? 5.027 6.324 -2.736 1.00 85.44 89 GLN A N 1
ATOM 700 C CA . GLN A 1 89 ? 4.771 6.611 -1.338 1.00 85.44 89 GLN A CA 1
ATOM 701 C C . GLN A 1 89 ? 3.281 6.434 -1.049 1.00 85.44 89 GLN A C 1
ATOM 703 O O . GLN A 1 89 ? 2.434 7.102 -1.645 1.00 85.44 89 GLN A O 1
ATOM 708 N N . CYS A 1 90 ? 2.972 5.543 -0.116 1.00 84.56 90 CYS A N 1
ATOM 709 C CA .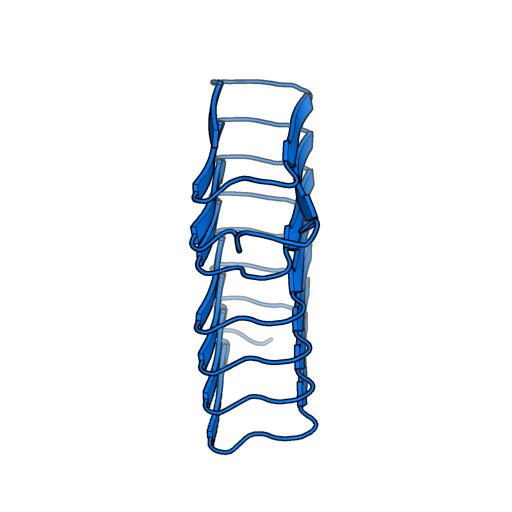 CYS A 1 90 ? 1.630 5.341 0.410 1.00 84.56 90 CYS A CA 1
ATOM 710 C C . CYS A 1 90 ? 1.653 5.604 1.914 1.00 84.56 90 CYS A C 1
ATOM 712 O O . CYS A 1 90 ? 2.423 4.970 2.639 1.00 84.56 90 CYS A O 1
ATOM 714 N N . VAL A 1 91 ? 0.834 6.548 2.370 1.00 84.00 91 VAL A N 1
ATOM 715 C CA . VAL A 1 91 ? 0.676 6.880 3.786 1.00 84.00 91 VAL A CA 1
ATOM 716 C C . VAL A 1 91 ? -0.793 6.747 4.153 1.00 84.00 91 VAL A C 1
ATOM 718 O O . VAL A 1 91 ? -1.641 7.419 3.565 1.00 84.00 91 VAL A O 1
ATOM 721 N N . ILE A 1 92 ? -1.081 5.889 5.126 1.00 82.88 92 ILE A N 1
ATOM 722 C CA . ILE A 1 92 ? -2.416 5.701 5.694 1.00 82.88 92 ILE A CA 1
ATOM 723 C C . ILE A 1 92 ? -2.330 6.012 7.184 1.00 82.88 92 ILE A C 1
ATOM 725 O O . ILE A 1 92 ? -1.515 5.422 7.892 1.00 82.88 92 ILE A O 1
ATOM 729 N N . ILE A 1 93 ? -3.159 6.945 7.641 1.00 81.81 93 ILE A N 1
ATOM 730 C CA . ILE A 1 93 ? -3.266 7.325 9.049 1.00 81.81 93 ILE A CA 1
ATOM 731 C C . ILE A 1 93 ? -4.724 7.176 9.466 1.00 81.81 93 ILE A C 1
ATOM 733 O O . ILE A 1 93 ? -5.606 7.760 8.833 1.00 81.81 93 ILE A O 1
ATOM 737 N N . ASP A 1 94 ? -4.954 6.407 10.526 1.00 78.75 94 ASP A N 1
ATOM 738 C CA . ASP A 1 94 ? -6.272 6.199 11.116 1.00 78.75 94 ASP A CA 1
ATOM 739 C C . ASP A 1 94 ? -6.248 6.393 12.637 1.00 78.75 94 ASP A C 1
ATOM 741 O O . ASP A 1 94 ? -5.251 6.137 13.314 1.00 78.75 94 ASP A O 1
ATOM 745 N N . ASN A 1 95 ? -7.367 6.866 13.178 1.00 75.44 95 ASN A N 1
ATOM 746 C CA . ASN A 1 95 ? -7.577 6.972 14.614 1.00 75.44 95 ASN A CA 1
ATOM 747 C C . ASN A 1 95 ? -8.325 5.771 15.196 1.00 75.44 95 ASN A C 1
ATOM 749 O O . ASN A 1 95 ? -8.049 5.362 16.325 1.00 75.44 95 ASN A O 1
ATOM 753 N N . THR A 1 96 ? -9.351 5.257 14.524 1.00 74.56 96 THR A N 1
ATOM 754 C CA . THR A 1 96 ? -10.138 4.137 15.040 1.00 74.56 96 THR A CA 1
ATOM 755 C C . THR A 1 96 ? -10.857 3.410 13.917 1.00 74.56 96 THR A C 1
ATOM 757 O O . THR A 1 96 ? -11.897 3.851 13.428 1.00 74.56 96 THR A O 1
ATOM 760 N N . CYS A 1 97 ? -10.449 2.181 13.627 1.00 73.38 97 CYS A N 1
ATOM 761 C CA . CYS A 1 97 ? -11.125 1.373 12.624 1.00 73.38 97 CYS A CA 1
ATOM 762 C C . CYS A 1 97 ? -11.540 -0.015 13.136 1.00 73.38 97 CYS A C 1
ATOM 764 O O . CYS A 1 97 ? -11.025 -0.588 14.100 1.00 73.38 97 CYS A O 1
ATOM 766 N N . LYS A 1 98 ? -12.557 -0.596 12.485 1.00 74.25 98 LYS A N 1
ATOM 767 C CA . LYS A 1 98 ? -12.915 -2.008 12.723 1.00 74.25 98 LYS A CA 1
ATOM 768 C C . LYS A 1 98 ? -12.037 -2.940 11.900 1.00 74.25 98 LYS A C 1
ATOM 770 O O . LYS A 1 98 ? -11.651 -3.995 12.384 1.00 74.25 98 LYS A O 1
ATOM 775 N N . HIS A 1 99 ? -11.792 -2.571 10.656 1.00 74.81 99 HIS A N 1
ATOM 776 C CA . HIS A 1 99 ? -10.988 -3.340 9.728 1.00 74.81 99 HIS A CA 1
ATOM 777 C C . HIS A 1 99 ? -10.169 -2.333 8.951 1.00 74.81 99 HIS A C 1
ATOM 779 O O . HIS A 1 99 ? -10.775 -1.445 8.374 1.00 74.81 99 HIS A O 1
ATOM 785 N N . MET A 1 100 ? -8.854 -2.475 8.922 1.00 80.12 100 MET A N 1
ATOM 786 C CA . MET A 1 100 ? -7.999 -1.741 8.006 1.00 80.12 100 MET A CA 1
ATOM 787 C C . MET A 1 100 ? -7.406 -2.739 7.032 1.00 80.12 100 MET A C 1
ATOM 789 O O . MET A 1 100 ? -6.778 -3.710 7.449 1.00 80.12 100 MET A O 1
ATOM 793 N N . GLN A 1 101 ? -7.588 -2.494 5.740 1.00 81.00 101 GLN A N 1
ATOM 794 C CA . GLN A 1 101 ? -6.908 -3.251 4.703 1.00 81.00 101 GLN A CA 1
ATOM 795 C C . GLN A 1 101 ? -6.128 -2.300 3.802 1.00 81.00 101 GLN A C 1
ATOM 797 O O . GLN A 1 101 ? -6.713 -1.411 3.183 1.00 81.00 101 GLN A O 1
ATOM 802 N N . CYS A 1 102 ? -4.820 -2.514 3.702 1.00 83.00 102 CYS A N 1
ATOM 803 C CA . CYS A 1 102 ? -3.960 -1.878 2.716 1.00 83.00 102 CYS A CA 1
ATOM 804 C C . CYS A 1 102 ? -3.407 -2.951 1.783 1.00 83.00 102 CYS A C 1
ATOM 806 O O . CYS A 1 102 ? -2.820 -3.931 2.242 1.00 83.00 102 CYS A O 1
ATOM 808 N N . VAL A 1 103 ? -3.608 -2.767 0.480 1.00 81.12 103 VAL A N 1
ATOM 809 C CA . VAL A 1 103 ? -3.031 -3.636 -0.547 1.00 81.12 103 VAL A CA 1
ATOM 810 C C . VAL A 1 103 ? -2.251 -2.785 -1.535 1.00 81.12 103 VAL A C 1
ATOM 812 O O . VAL A 1 103 ? -2.833 -1.913 -2.183 1.00 81.12 103 VAL A O 1
ATOM 815 N N . ILE A 1 104 ? -0.957 -3.064 -1.666 1.00 82.62 104 ILE A N 1
ATOM 816 C CA . ILE A 1 104 ? -0.073 -2.475 -2.671 1.00 82.62 104 ILE A CA 1
ATOM 817 C C . ILE A 1 104 ? 0.431 -3.601 -3.568 1.00 82.62 104 ILE A C 1
ATOM 819 O O . ILE A 1 104 ? 0.981 -4.586 -3.077 1.00 82.62 104 ILE A O 1
ATOM 823 N N . ILE A 1 105 ? 0.220 -3.461 -4.874 1.00 81.75 105 ILE A N 1
ATOM 824 C CA . ILE A 1 105 ? 0.734 -4.390 -5.884 1.00 81.75 105 ILE A CA 1
ATOM 825 C C . ILE A 1 105 ? 1.507 -3.583 -6.920 1.00 81.75 105 ILE A C 1
ATOM 827 O O . ILE A 1 105 ? 0.939 -2.655 -7.499 1.00 81.75 105 ILE A O 1
ATOM 831 N N . ASP A 1 106 ? 2.763 -3.946 -7.161 1.00 81.19 106 ASP A N 1
ATOM 832 C CA . ASP A 1 106 ? 3.622 -3.321 -8.169 1.00 81.19 106 ASP A CA 1
ATOM 833 C C . ASP A 1 106 ? 4.446 -4.377 -8.931 1.00 81.19 106 ASP A C 1
ATOM 835 O O . ASP A 1 106 ? 4.852 -5.384 -8.354 1.00 81.19 106 ASP A O 1
ATOM 839 N N . ASN A 1 107 ? 4.694 -4.190 -10.236 1.00 78.38 107 ASN A N 1
ATOM 840 C CA . ASN A 1 107 ? 5.604 -5.099 -10.954 1.00 78.38 107 ASN A CA 1
ATOM 841 C C . ASN A 1 107 ? 7.059 -4.623 -10.957 1.00 78.38 107 ASN A C 1
ATOM 843 O O . ASN A 1 107 ? 7.963 -5.432 -11.159 1.00 78.38 107 ASN A O 1
ATOM 847 N N . THR A 1 108 ? 7.319 -3.322 -10.879 1.00 81.44 108 THR A N 1
ATOM 848 C CA . THR A 1 108 ? 8.677 -2.785 -10.947 1.00 81.44 108 THR A CA 1
ATOM 849 C C . THR A 1 108 ? 8.752 -1.416 -10.286 1.00 81.44 108 THR A C 1
ATOM 851 O O . THR A 1 108 ? 8.339 -0.402 -10.873 1.00 81.44 108 THR A O 1
ATOM 854 N N . CYS A 1 109 ? 9.415 -1.377 -9.129 1.00 84.12 109 CYS A N 1
ATOM 855 C CA . CYS A 1 109 ? 9.666 -0.159 -8.38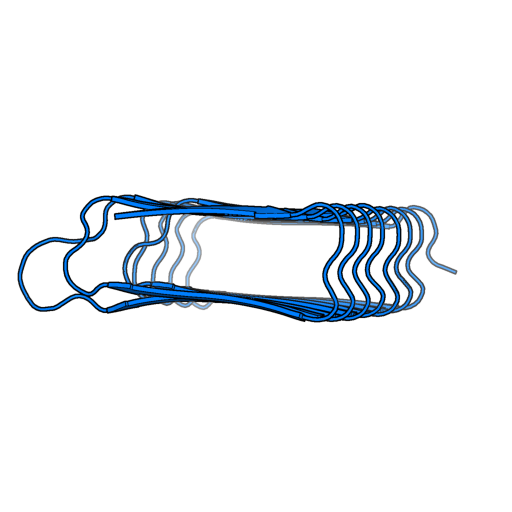3 1.00 84.12 109 CYS A CA 1
ATOM 856 C C . CYS A 1 109 ? 11.159 0.093 -8.128 1.00 84.12 109 CYS A C 1
ATOM 858 O O . CYS A 1 109 ? 11.960 -0.820 -7.937 1.00 84.12 109 CYS A O 1
ATOM 860 N N . LYS A 1 110 ? 11.600 1.361 -8.118 1.00 86.69 110 LYS A N 1
ATOM 861 C CA . LYS A 1 110 ? 12.943 1.665 -7.578 1.00 86.69 110 LYS A CA 1
ATOM 862 C C . LYS A 1 110 ? 12.884 1.881 -6.075 1.00 86.69 110 LYS A C 1
ATOM 864 O O . LYS A 1 110 ? 13.733 1.357 -5.365 1.00 86.69 110 LYS A O 1
ATOM 869 N N . HIS A 1 111 ? 11.930 2.678 -5.614 1.00 87.06 111 HIS A N 1
ATOM 870 C CA . HIS A 1 111 ? 11.778 3.000 -4.204 1.00 87.06 111 HIS A CA 1
ATOM 871 C C . HIS A 1 111 ? 10.307 2.934 -3.824 1.00 87.06 111 HIS A C 1
ATOM 873 O O . HIS A 1 111 ? 9.518 3.763 -4.285 1.00 87.06 111 HIS A O 1
ATOM 879 N N . MET A 1 112 ? 9.971 1.981 -2.964 1.00 89.06 112 MET A N 1
ATOM 880 C CA . MET A 1 112 ? 8.645 1.844 -2.388 1.00 89.06 112 MET A CA 1
ATOM 881 C C . MET A 1 112 ? 8.702 2.173 -0.901 1.00 89.06 112 MET A C 1
ATOM 883 O O . MET A 1 112 ? 9.487 1.587 -0.157 1.00 89.06 112 MET A O 1
ATOM 887 N N . GLN A 1 113 ? 7.844 3.093 -0.473 1.00 89.69 113 GLN A N 1
ATOM 888 C CA . GLN A 1 113 ? 7.617 3.402 0.929 1.00 89.69 113 GLN A CA 1
ATOM 889 C C . GLN A 1 113 ? 6.131 3.254 1.254 1.00 89.69 113 GLN A C 1
ATOM 891 O O . GLN A 1 113 ? 5.283 3.953 0.692 1.00 89.69 113 GLN A O 1
ATOM 896 N N . CYS A 1 114 ? 5.823 2.369 2.194 1.00 88.62 114 CYS A N 1
ATOM 897 C CA . CYS A 1 114 ? 4.496 2.221 2.774 1.00 88.62 114 CYS A CA 1
ATOM 898 C C . CYS A 1 114 ? 4.567 2.535 4.267 1.00 88.62 114 CYS A C 1
ATOM 900 O O . CYS A 1 114 ? 5.395 1.972 4.984 1.00 88.62 114 CYS A O 1
ATOM 902 N N . VAL A 1 115 ? 3.716 3.450 4.723 1.00 88.00 115 VAL A N 1
ATOM 903 C CA . VAL A 1 115 ? 3.569 3.796 6.136 1.00 88.00 115 VAL A CA 1
ATOM 904 C C . VAL A 1 115 ? 2.100 3.677 6.513 1.00 88.00 115 VAL A C 1
ATOM 906 O O . VAL A 1 115 ? 1.248 4.339 5.919 1.00 88.00 115 VAL A O 1
ATOM 909 N N . ILE A 1 116 ? 1.816 2.843 7.506 1.00 86.75 116 ILE A N 1
ATOM 910 C CA . ILE A 1 116 ? 0.490 2.658 8.087 1.00 86.75 116 ILE A CA 1
ATOM 911 C C . ILE A 1 116 ? 0.590 2.986 9.571 1.00 86.75 116 ILE A C 1
ATOM 913 O O . ILE A 1 116 ? 1.422 2.415 10.274 1.00 86.75 116 ILE A O 1
ATOM 917 N N . ILE A 1 117 ? -0.237 3.918 10.034 1.00 85.94 117 ILE A N 1
ATOM 918 C CA . ILE A 1 117 ? -0.316 4.321 11.438 1.00 85.94 117 ILE A CA 1
ATOM 919 C C . ILE A 1 117 ? -1.776 4.215 11.871 1.00 85.94 117 ILE A C 1
ATOM 921 O O . ILE A 1 117 ? -2.635 4.851 11.262 1.00 85.94 117 ILE A O 1
ATOM 925 N N . ASP A 1 118 ? -2.048 3.441 12.917 1.00 84.50 118 ASP A N 1
ATOM 926 C CA . ASP A 1 118 ? -3.376 3.335 13.526 1.00 84.50 118 ASP A CA 1
ATOM 927 C C . ASP A 1 118 ? -3.294 3.468 15.054 1.00 84.50 118 ASP A C 1
ATOM 929 O O . ASP A 1 118 ? -2.402 2.935 15.719 1.00 84.50 118 ASP A O 1
ATOM 933 N N . ASN A 1 119 ? -4.242 4.193 15.637 1.00 83.50 119 ASN A N 1
ATOM 934 C CA . ASN A 1 119 ? -4.389 4.266 17.084 1.00 83.50 119 ASN A CA 1
ATOM 935 C C . ASN A 1 119 ? -5.195 3.091 17.650 1.00 83.50 119 ASN A C 1
ATOM 937 O O . ASN A 1 119 ? -4.936 2.652 18.771 1.00 83.50 119 ASN A O 1
ATOM 941 N N . THR A 1 120 ? -6.222 2.604 16.958 1.00 83.62 120 THR A N 1
ATOM 942 C CA . THR A 1 120 ? -7.047 1.502 17.468 1.00 83.62 120 THR A CA 1
ATOM 943 C C . THR A 1 120 ? -7.722 0.748 16.332 1.00 83.62 120 THR A C 1
ATOM 945 O O . THR A 1 120 ? -8.698 1.214 15.741 1.00 83.62 120 THR A O 1
ATOM 948 N N . CYS A 1 121 ? -7.308 -0.501 16.146 1.00 83.19 121 CYS A N 1
ATOM 949 C CA . CYS A 1 121 ? -7.855 -1.411 15.155 1.00 83.19 121 CYS A CA 1
ATOM 950 C C . CYS A 1 121 ? -8.467 -2.661 15.803 1.00 83.19 121 CYS A C 1
ATOM 952 O O . CYS A 1 121 ? -7.976 -3.183 16.803 1.00 83.19 121 CYS A O 1
ATOM 954 N N . LYS A 1 122 ? -9.514 -3.257 15.214 1.00 84.50 122 LYS A N 1
ATOM 955 C CA . LYS A 1 122 ? -9.817 -4.674 15.530 1.00 84.50 122 LYS A CA 1
ATOM 956 C C . LYS A 1 122 ? -9.037 -5.626 14.631 1.00 84.50 122 LYS A C 1
ATOM 958 O O . LYS A 1 122 ? -8.520 -6.619 15.132 1.00 84.50 122 LYS A O 1
ATOM 963 N N . HIS A 1 123 ? -8.980 -5.354 13.335 1.00 84.81 123 HIS A N 1
ATOM 964 C CA . HIS A 1 123 ? -8.324 -6.224 12.365 1.00 84.81 123 HIS A CA 1
ATOM 965 C C . HIS A 1 123 ? -7.537 -5.394 11.359 1.00 84.81 123 HIS A C 1
ATOM 967 O O . HIS A 1 123 ? -8.142 -4.721 10.526 1.00 84.81 123 HIS A O 1
ATOM 973 N N . MET A 1 124 ? -6.215 -5.477 11.409 1.00 87.31 124 MET A N 1
ATOM 974 C CA . MET A 1 124 ? -5.332 -4.823 10.455 1.00 87.31 124 MET A CA 1
ATOM 975 C C . MET A 1 124 ? -4.754 -5.860 9.499 1.00 87.31 124 MET A C 1
ATOM 977 O O . MET A 1 124 ? -4.210 -6.876 9.930 1.00 87.31 124 MET A O 1
ATOM 981 N N . GLN A 1 125 ? -4.857 -5.591 8.202 1.00 88.56 125 GLN A N 1
ATOM 982 C CA . GLN A 1 125 ? -4.235 -6.378 7.151 1.0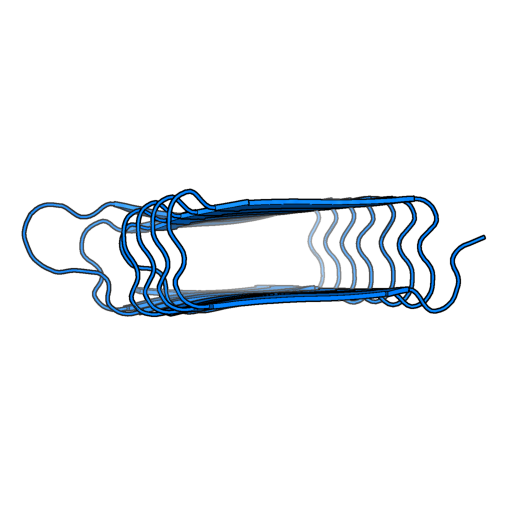0 88.56 125 GLN A CA 1
ATOM 983 C C . GLN A 1 125 ? -3.440 -5.464 6.213 1.00 88.56 125 GLN A C 1
ATOM 985 O O . GLN A 1 125 ? -4.009 -4.645 5.491 1.00 88.56 125 GLN A O 1
ATOM 990 N N . CYS A 1 126 ? -2.125 -5.639 6.189 1.00 88.50 126 CYS A N 1
ATOM 991 C CA . CYS A 1 126 ? -1.232 -5.012 5.224 1.00 88.50 126 CYS A CA 1
ATOM 992 C C . CYS A 1 126 ? -0.694 -6.084 4.276 1.00 88.50 126 CYS A C 1
ATOM 994 O O . CYS A 1 126 ? -0.148 -7.092 4.727 1.00 88.50 126 CYS A O 1
ATOM 996 N N . VAL A 1 127 ? -0.870 -5.884 2.972 1.00 88.94 127 VAL A N 1
ATOM 997 C CA . VAL A 1 127 ? -0.343 -6.769 1.931 1.00 88.94 127 VAL A CA 1
ATOM 998 C C . VAL A 1 127 ? 0.430 -5.938 0.918 1.00 88.94 127 VAL A C 1
ATOM 1000 O O . VAL A 1 127 ? -0.142 -5.077 0.252 1.00 88.94 127 VAL A O 1
ATOM 1003 N N . ILE A 1 128 ? 1.718 -6.226 0.781 1.00 88.44 128 ILE A N 1
ATOM 1004 C CA . ILE A 1 128 ? 2.589 -5.645 -0.240 1.00 88.44 128 ILE A CA 1
ATOM 1005 C C . ILE A 1 128 ? 3.099 -6.786 -1.113 1.00 88.44 128 ILE A C 1
ATOM 1007 O O . ILE A 1 128 ? 3.663 -7.752 -0.602 1.00 88.44 128 ILE A O 1
ATOM 1011 N N . ILE A 1 129 ? 2.867 -6.685 -2.418 1.00 88.06 129 ILE A N 1
ATOM 1012 C CA . ILE A 1 129 ? 3.349 -7.642 -3.413 1.00 88.06 129 ILE A CA 1
ATOM 1013 C C . ILE A 1 129 ? 4.125 -6.861 -4.469 1.00 88.06 129 ILE A C 1
ATOM 1015 O O . ILE A 1 129 ? 3.548 -6.007 -5.142 1.00 88.06 129 ILE A O 1
ATOM 1019 N N . ASP A 1 130 ? 5.408 -7.165 -4.619 1.00 86.31 130 ASP A N 1
ATOM 1020 C CA . ASP A 1 130 ? 6.279 -6.546 -5.615 1.00 86.31 130 ASP A CA 1
ATOM 1021 C C . ASP A 1 130 ? 7.049 -7.617 -6.408 1.00 86.31 130 ASP A C 1
ATOM 1023 O O . ASP A 1 130 ? 7.538 -8.603 -5.855 1.00 86.31 130 ASP A O 1
ATOM 1027 N N . ASN A 1 131 ? 7.136 -7.471 -7.731 1.00 86.19 131 ASN A N 1
ATOM 1028 C CA . ASN A 1 131 ? 7.941 -8.388 -8.544 1.00 86.19 131 ASN A CA 1
ATOM 1029 C C . ASN A 1 131 ? 9.423 -7.991 -8.606 1.00 86.19 131 ASN A C 1
ATOM 1031 O O . ASN A 1 131 ? 10.280 -8.848 -8.811 1.00 86.19 131 ASN A O 1
ATOM 1035 N N . THR A 1 132 ? 9.754 -6.709 -8.529 1.00 87.12 132 THR A N 1
ATOM 1036 C CA . THR A 1 132 ? 11.129 -6.215 -8.584 1.00 87.12 132 THR A CA 1
ATOM 1037 C C . THR A 1 132 ? 11.213 -4.832 -7.947 1.00 87.12 132 THR A C 1
ATOM 1039 O O . THR A 1 132 ? 10.875 -3.827 -8.583 1.00 87.12 132 THR A O 1
ATOM 1042 N N . CYS A 1 133 ? 11.799 -4.757 -6.752 1.00 86.69 133 CYS A N 1
ATOM 1043 C CA . CYS A 1 133 ? 12.038 -3.502 -6.052 1.00 86.69 133 CYS A CA 1
ATOM 1044 C C . CYS A 1 133 ? 13.532 -3.285 -5.764 1.00 86.69 133 CYS A C 1
ATOM 1046 O O . CYS A 1 133 ? 14.249 -4.191 -5.352 1.00 86.69 133 CYS A O 1
ATOM 1048 N N . LYS A 1 134 ? 14.076 -2.072 -5.941 1.00 87.88 134 LYS A N 1
ATOM 1049 C CA . LYS A 1 134 ? 15.454 -1.821 -5.451 1.00 87.88 134 LYS A CA 1
ATOM 1050 C C . LYS A 1 134 ? 15.480 -1.576 -3.948 1.00 87.88 134 LYS A C 1
ATOM 1052 O O . LYS A 1 134 ? 16.353 -2.104 -3.270 1.00 87.88 134 LYS A O 1
ATOM 1057 N N . HIS A 1 135 ? 14.568 -0.754 -3.448 1.00 88.81 135 HIS A N 1
ATOM 1058 C CA . HIS A 1 135 ? 14.492 -0.408 -2.037 1.00 88.81 135 HIS A CA 1
ATOM 1059 C C . HIS A 1 135 ? 13.036 -0.403 -1.592 1.00 88.81 135 HIS A C 1
ATOM 1061 O O . HIS A 1 135 ? 12.256 0.433 -2.055 1.00 88.81 135 HIS A O 1
ATOM 1067 N N . MET A 1 136 ? 12.701 -1.294 -0.668 1.00 90.25 136 MET A N 1
ATOM 1068 C CA . MET A 1 136 ? 11.385 -1.367 -0.056 1.00 90.25 136 MET A CA 1
ATOM 1069 C C . MET A 1 136 ? 11.482 -1.016 1.425 1.00 90.25 136 MET A C 1
ATOM 1071 O O . MET A 1 136 ? 12.250 -1.622 2.171 1.00 90.25 136 MET A O 1
ATOM 1075 N N . GLN A 1 137 ? 10.672 -0.055 1.853 1.00 91.38 137 GLN A N 1
ATOM 1076 C CA . GLN A 1 137 ? 10.465 0.265 3.255 1.00 91.38 137 GLN A CA 1
ATOM 1077 C C . GLN A 1 137 ? 8.979 0.148 3.590 1.00 91.38 137 GLN A C 1
ATOM 1079 O O . GLN A 1 137 ? 8.144 0.856 3.028 1.00 91.38 137 GLN A O 1
ATOM 1084 N N . CYS A 1 138 ? 8.657 -0.721 4.540 1.00 90.12 138 CYS A N 1
ATOM 1085 C CA . CYS A 1 138 ? 7.319 -0.861 5.093 1.00 90.12 138 CYS A CA 1
ATOM 1086 C C . CYS A 1 138 ? 7.364 -0.577 6.593 1.00 90.12 138 CYS A C 1
ATOM 1088 O O . CYS A 1 138 ? 8.156 -1.178 7.320 1.00 90.12 138 CYS A O 1
ATOM 1090 N N . VAL A 1 139 ? 6.529 0.350 7.049 1.00 91.12 139 VAL A N 1
ATOM 1091 C CA . VAL A 1 139 ? 6.385 0.699 8.460 1.00 91.12 139 VAL A CA 1
ATOM 1092 C C . VAL A 1 139 ? 4.916 0.583 8.836 1.00 91.12 139 VAL A C 1
ATOM 1094 O O . VAL A 1 139 ? 4.073 1.263 8.257 1.00 91.12 139 VAL A O 1
ATOM 1097 N N . VAL A 1 140 ? 4.620 -0.265 9.814 1.00 89.19 140 VAL A N 1
ATOM 1098 C CA . VAL A 1 140 ? 3.288 -0.419 10.402 1.00 89.19 140 VAL A CA 1
ATOM 1099 C C . VAL A 1 140 ? 3.395 -0.100 11.886 1.00 89.19 140 VAL A C 1
ATOM 1101 O O . VAL A 1 140 ? 4.192 -0.714 12.592 1.00 89.19 140 VAL A O 1
ATOM 1104 N N . ILE A 1 141 ? 2.633 0.885 12.350 1.00 88.31 141 ILE A N 1
ATOM 1105 C CA . ILE A 1 141 ? 2.588 1.305 13.751 1.00 88.31 141 ILE A CA 1
ATOM 1106 C C . ILE A 1 141 ? 1.140 1.216 14.217 1.00 88.31 141 ILE A C 1
ATOM 1108 O O . ILE A 1 141 ? 0.272 1.859 13.631 1.00 88.31 141 ILE A O 1
ATOM 1112 N N . ASP A 1 142 ? 0.892 0.447 15.272 1.00 87.69 142 ASP A N 1
ATOM 1113 C CA . ASP A 1 142 ? -0.428 0.313 15.880 1.00 87.69 142 ASP A CA 1
ATOM 1114 C C . ASP A 1 142 ? -0.360 0.449 17.411 1.00 87.69 142 ASP A C 1
ATOM 1116 O O . ASP A 1 142 ? 0.509 -0.114 18.080 1.00 87.69 142 ASP A O 1
ATOM 1120 N N . ASN A 1 143 ? -1.266 1.232 17.997 1.00 87.00 143 ASN A N 1
ATOM 1121 C CA . ASN A 1 143 ? -1.340 1.365 19.455 1.00 87.00 143 ASN A CA 1
ATOM 1122 C C . ASN A 1 143 ? -2.176 0.259 20.118 1.00 87.00 143 ASN A C 1
ATOM 1124 O O . ASN A 1 143 ? -1.919 -0.108 21.265 1.00 87.00 143 ASN A O 1
ATOM 1128 N N . THR A 1 144 ? -3.223 -0.241 19.471 1.00 89.44 144 THR A N 1
ATOM 1129 C CA . THR A 1 144 ? -4.082 -1.300 20.007 1.00 89.44 144 THR A CA 1
ATOM 1130 C C . THR A 1 144 ? -4.788 -2.037 18.874 1.00 89.44 144 THR A C 1
ATOM 1132 O O . THR A 1 144 ? -5.754 -1.528 18.300 1.00 89.44 144 THR A O 1
ATOM 1135 N N . CYS A 1 145 ? -4.397 -3.290 18.644 1.00 88.38 145 CYS A N 1
ATOM 1136 C CA . CYS A 1 145 ? -4.987 -4.172 17.649 1.00 88.38 145 CYS A CA 1
ATOM 1137 C C . CYS A 1 145 ? -5.545 -5.450 18.298 1.00 88.38 145 CYS A C 1
ATOM 1139 O O . CYS A 1 145 ? -5.038 -5.941 19.304 1.00 88.38 145 CYS A O 1
ATOM 1141 N N . LYS A 1 146 ? -6.591 -6.076 17.741 1.00 89.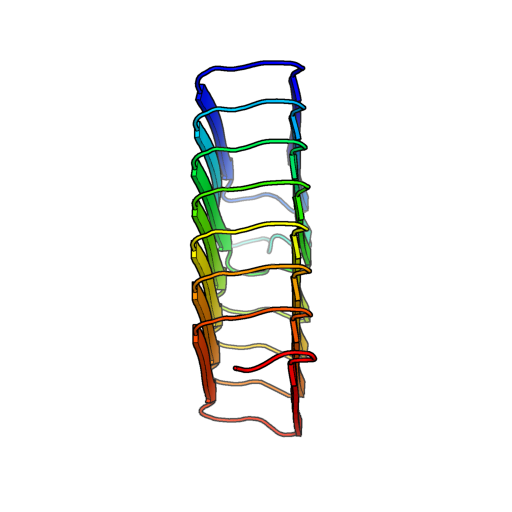00 146 LYS A N 1
ATOM 1142 C CA . LYS A 1 146 ? -6.897 -7.477 18.123 1.00 89.00 146 LYS A CA 1
ATOM 1143 C C . LYS A 1 146 ? -6.155 -8.465 17.238 1.00 89.00 146 LYS A C 1
ATOM 1145 O O . LYS A 1 146 ? -5.630 -9.449 17.751 1.00 89.00 146 LYS A O 1
ATOM 1150 N N . HIS A 1 147 ? -6.146 -8.220 15.936 1.00 88.88 147 HIS A N 1
ATOM 1151 C CA . HIS A 1 147 ? -5.524 -9.098 14.958 1.00 88.88 147 HIS A CA 1
ATOM 1152 C C . HIS A 1 147 ? -4.764 -8.271 13.933 1.00 88.88 147 HIS A C 1
ATOM 1154 O O . HIS A 1 147 ? -5.384 -7.529 13.174 1.00 88.88 147 HIS A O 1
ATOM 1160 N N . MET A 1 148 ? -3.451 -8.446 13.877 1.00 91.00 148 MET A N 1
ATOM 1161 C CA . MET A 1 148 ? -2.600 -7.821 12.877 1.00 91.00 148 MET A CA 1
ATOM 1162 C C . MET A 1 148 ? -2.024 -8.888 11.954 1.00 91.00 148 MET A C 1
ATOM 1164 O O . MET A 1 148 ? -1.422 -9.859 12.413 1.00 91.00 148 MET A O 1
ATOM 1168 N N . GLN A 1 149 ? -2.183 -8.686 10.652 1.00 91.94 149 GLN A N 1
ATOM 1169 C CA . GLN A 1 149 ? -1.550 -9.484 9.618 1.00 91.94 149 GLN A CA 1
ATOM 1170 C C . GLN A 1 149 ? -0.774 -8.571 8.669 1.00 91.94 149 GLN A C 1
ATOM 1172 O O . GLN A 1 149 ? -1.357 -7.733 7.985 1.00 91.94 149 GLN A O 1
ATOM 1177 N N . CYS A 1 150 ? 0.535 -8.774 8.586 1.00 90.38 150 CYS A N 1
ATOM 1178 C CA . CYS A 1 150 ? 1.393 -8.119 7.607 1.00 90.38 150 CYS A CA 1
ATOM 1179 C C . CYS A 1 150 ? 2.002 -9.175 6.689 1.00 90.38 150 CYS A C 1
ATOM 1181 O O . CYS A 1 150 ? 2.610 -10.137 7.156 1.00 90.38 150 CYS A O 1
ATOM 1183 N N . VAL A 1 151 ? 1.819 -9.010 5.384 1.00 91.38 151 VAL A N 1
ATOM 1184 C CA . VAL A 1 151 ? 2.367 -9.896 4.358 1.00 91.38 151 VAL A CA 1
ATOM 1185 C C . VAL A 1 151 ? 3.134 -9.049 3.358 1.00 91.38 151 VAL A C 1
ATOM 1187 O O . VAL A 1 151 ? 2.562 -8.168 2.722 1.00 91.38 151 VAL A O 1
ATOM 1190 N N . ILE A 1 152 ? 4.422 -9.328 3.215 1.00 89.19 152 ILE A N 1
ATOM 1191 C CA . ILE A 1 152 ? 5.287 -8.721 2.207 1.00 89.19 152 ILE A CA 1
ATOM 1192 C C . ILE A 1 152 ? 5.832 -9.851 1.345 1.00 89.19 152 ILE A C 1
ATOM 1194 O O . ILE A 1 152 ? 6.445 -10.787 1.856 1.00 89.19 152 ILE A O 1
ATOM 1198 N N . ILE A 1 153 ? 5.573 -9.780 0.047 1.00 88.56 153 ILE A N 1
ATOM 1199 C CA . ILE A 1 153 ? 6.079 -10.729 -0.939 1.00 88.56 153 ILE A CA 1
ATOM 1200 C C . ILE A 1 153 ? 6.852 -9.924 -1.968 1.00 88.56 153 ILE A C 1
ATOM 1202 O O . ILE A 1 153 ? 6.273 -9.070 -2.636 1.00 88.56 153 ILE A O 1
ATOM 1206 N N . ASP A 1 154 ? 8.140 -10.208 -2.096 1.00 85.88 154 ASP A N 1
ATOM 1207 C CA . ASP A 1 154 ? 8.994 -9.624 -3.117 1.00 85.88 154 ASP A CA 1
ATOM 1208 C C . ASP A 1 154 ? 9.728 -10.735 -3.880 1.00 85.88 154 ASP A C 1
ATOM 1210 O O . ASP A 1 154 ? 10.273 -11.674 -3.294 1.00 85.88 154 ASP A O 1
ATOM 1214 N N . ASN A 1 155 ? 9.702 -10.675 -5.211 1.00 86.06 155 ASN A N 1
ATOM 1215 C CA . ASN A 1 155 ? 10.437 -11.645 -6.019 1.00 86.06 155 ASN A CA 1
ATOM 1216 C C . ASN A 1 155 ? 11.925 -11.306 -6.132 1.00 86.06 155 ASN A C 1
ATOM 1218 O O . ASN A 1 155 ? 12.735 -12.231 -6.187 1.00 86.06 155 ASN A O 1
ATOM 1222 N N . THR A 1 156 ? 12.284 -10.022 -6.179 1.00 85.94 156 THR A N 1
ATOM 1223 C CA . THR A 1 156 ? 13.649 -9.510 -6.333 1.00 85.94 156 THR A CA 1
ATOM 1224 C C . THR A 1 156 ? 13.800 -8.144 -5.660 1.00 85.94 156 THR A C 1
ATOM 1226 O O . THR A 1 156 ? 13.563 -7.106 -6.289 1.00 85.94 156 THR A O 1
ATOM 1229 N N . CYS A 1 157 ? 14.290 -8.146 -4.414 1.00 84.62 157 CYS A N 1
ATOM 1230 C CA . CYS A 1 157 ? 14.580 -6.937 -3.650 1.00 84.62 157 CYS A CA 1
ATOM 1231 C C . CYS A 1 157 ? 16.084 -6.781 -3.402 1.00 84.62 157 CYS A C 1
ATOM 1233 O O . CYS A 1 157 ? 16.746 -7.736 -3.008 1.00 84.62 157 CYS A O 1
ATOM 1235 N N . LYS A 1 158 ? 16.657 -5.579 -3.578 1.00 86.12 158 LYS A N 1
ATOM 1236 C CA . LYS A 1 158 ? 18.054 -5.349 -3.132 1.00 86.12 158 LYS A CA 1
ATOM 1237 C C . LYS A 1 158 ? 18.147 -5.005 -1.653 1.00 86.12 158 LYS A C 1
ATOM 1239 O O . LYS A 1 158 ? 19.099 -5.389 -0.986 1.00 86.12 158 LYS A O 1
ATOM 1244 N N . HIS A 1 159 ? 17.203 -4.208 -1.165 1.00 85.94 159 HIS A N 1
ATOM 1245 C CA . HIS A 1 159 ? 17.169 -3.770 0.220 1.00 85.94 159 HIS A CA 1
ATOM 1246 C C . HIS A 1 159 ? 15.725 -3.703 0.690 1.00 85.94 159 HIS A C 1
ATOM 1248 O O . HIS A 1 159 ? 14.957 -2.866 0.213 1.00 85.94 159 HIS A O 1
ATOM 1254 N N . MET A 1 160 ? 15.390 -4.544 1.663 1.00 87.38 160 MET A N 1
ATOM 1255 C CA . MET A 1 160 ? 14.086 -4.550 2.304 1.00 87.38 160 MET A CA 1
ATOM 1256 C C . MET A 1 160 ? 14.227 -4.183 3.778 1.00 87.38 160 MET A C 1
ATOM 1258 O O . MET A 1 160 ? 15.032 -4.764 4.505 1.00 87.38 160 MET A O 1
ATOM 1262 N N . GLN A 1 161 ? 13.415 -3.232 4.222 1.00 88.38 161 GLN A N 1
ATOM 1263 C CA . GLN A 1 161 ? 13.233 -2.917 5.629 1.00 88.38 161 GLN A CA 1
ATOM 1264 C C . GLN A 1 161 ? 11.746 -2.982 5.967 1.00 88.38 161 GLN A C 1
ATOM 1266 O O . GLN A 1 161 ? 10.940 -2.229 5.424 1.00 88.38 161 GLN A O 1
ATOM 1271 N N . CYS A 1 162 ? 11.393 -3.858 6.903 1.00 88.25 162 CYS A N 1
ATOM 1272 C CA . CYS A 1 162 ? 10.059 -3.925 7.480 1.00 88.25 162 CYS A CA 1
ATOM 1273 C C . CYS A 1 162 ? 10.148 -3.628 8.976 1.00 88.25 162 CYS A C 1
ATOM 1275 O O . CYS A 1 162 ? 10.951 -4.231 9.688 1.00 88.25 162 CYS A O 1
ATOM 1277 N N . VAL A 1 163 ? 9.339 -2.683 9.440 1.00 88.94 163 VAL A N 1
ATOM 1278 C CA . VAL A 1 163 ? 9.212 -2.328 10.851 1.00 88.94 163 VAL A CA 1
ATOM 1279 C C . VAL A 1 163 ? 7.746 -2.448 11.227 1.00 88.94 163 VAL A C 1
ATOM 1281 O O . VAL A 1 163 ? 6.899 -1.782 10.638 1.00 88.94 163 VAL A O 1
ATOM 1284 N N . ILE A 1 164 ? 7.459 -3.291 12.215 1.00 88.06 164 ILE A N 1
ATOM 1285 C CA . ILE A 1 164 ? 6.134 -3.413 12.818 1.00 88.06 164 ILE A CA 1
ATOM 1286 C C . ILE A 1 164 ? 6.286 -3.049 14.288 1.00 88.06 164 ILE A C 1
ATOM 1288 O O . ILE A 1 164 ? 7.057 -3.683 15.008 1.00 88.06 164 ILE A O 1
ATOM 1292 N N . ILE A 1 165 ? 5.581 -2.008 14.711 1.00 87.00 165 ILE A N 1
ATOM 1293 C CA . ILE A 1 165 ? 5.518 -1.565 16.099 1.00 87.00 165 ILE A CA 1
ATOM 1294 C C . ILE A 1 165 ? 4.075 -1.720 16.539 1.00 87.00 165 ILE A C 1
ATOM 1296 O O . ILE A 1 165 ? 3.173 -1.167 15.917 1.00 87.00 165 ILE A O 1
ATOM 1300 N N . ASP A 1 166 ? 3.875 -2.468 17.612 1.00 86.06 166 ASP A N 1
ATOM 1301 C CA . ASP A 1 166 ? 2.569 -2.643 18.220 1.00 86.06 166 ASP A CA 1
ATOM 1302 C C . ASP A 1 166 ? 2.688 -2.536 19.740 1.00 86.06 166 ASP A C 1
ATOM 1304 O O . ASP A 1 166 ? 3.566 -3.158 20.343 1.00 86.06 166 ASP A O 1
ATOM 1308 N N . ASN A 1 167 ? 1.816 -1.734 20.351 1.00 88.06 167 ASN A N 1
ATOM 1309 C CA . ASN A 1 167 ? 1.774 -1.596 21.808 1.00 88.06 167 ASN A CA 1
ATOM 1310 C C . ASN A 1 167 ? 0.895 -2.664 22.468 1.00 88.06 167 ASN A C 1
ATOM 1312 O O . ASN A 1 167 ? 1.156 -3.069 23.602 1.00 88.06 167 ASN A O 1
ATOM 1316 N N . THR A 1 168 ? -0.193 -3.084 21.825 1.00 89.38 168 THR A N 1
ATOM 1317 C CA . THR A 1 168 ? -1.114 -4.079 22.381 1.00 89.38 168 THR A CA 1
ATOM 1318 C C . THR A 1 168 ? -1.819 -4.841 21.267 1.00 89.38 168 THR A C 1
ATOM 1320 O O . THR A 1 168 ? -2.804 -4.358 20.713 1.00 89.38 168 THR A O 1
ATOM 1323 N N . CYS A 1 169 ? -1.396 -6.084 21.030 1.00 87.50 169 CYS A N 1
ATOM 1324 C CA . CYS A 1 169 ? -2.013 -6.977 20.057 1.00 87.50 169 CYS A CA 1
ATOM 1325 C C . CYS A 1 169 ? -2.268 -8.362 20.639 1.00 87.50 169 CYS A C 1
ATOM 1327 O O . CYS A 1 169 ? -1.419 -8.947 21.310 1.00 87.50 169 CYS A O 1
ATOM 1329 N N . LYS A 1 170 ? -3.462 -8.913 20.376 1.00 90.19 170 LYS A N 1
ATOM 1330 C CA . LYS A 1 170 ? -3.780 -10.287 20.799 1.00 90.19 170 LYS A CA 1
ATOM 1331 C C . LYS A 1 170 ? -3.157 -11.327 19.878 1.00 90.19 170 LYS A C 1
ATOM 1333 O O . LYS A 1 170 ? -2.714 -12.370 20.348 1.00 90.19 170 LYS A O 1
ATOM 1338 N N . HIS A 1 171 ? -3.172 -11.066 18.574 1.00 88.44 171 HIS A N 1
ATOM 1339 C CA . HIS A 1 171 ? -2.677 -11.988 17.562 1.00 88.44 171 HIS A CA 1
ATOM 1340 C C . HIS A 1 171 ? -1.961 -11.223 16.457 1.00 88.44 171 HIS A C 1
ATOM 1342 O O . HIS A 1 171 ? -2.594 -10.483 15.705 1.00 88.44 171 HIS A O 1
ATOM 1348 N N . MET A 1 172 ? -0.659 -11.452 16.328 1.00 89.25 172 MET A N 1
ATOM 1349 C CA . MET A 1 172 ? 0.155 -10.874 15.269 1.00 89.25 172 MET A CA 1
ATOM 1350 C C . MET A 1 172 ? 0.703 -11.976 14.368 1.00 89.25 172 MET A C 1
ATOM 1352 O O . MET A 1 172 ? 1.262 -12.963 14.846 1.00 89.25 172 MET A O 1
ATOM 1356 N N . GLN A 1 173 ? 0.567 -11.781 13.062 1.00 90.75 173 GLN A N 1
ATOM 1357 C CA . GLN A 1 173 ? 1.221 -12.583 12.043 1.00 90.75 173 GLN A CA 1
ATOM 1358 C C . GLN A 1 173 ? 1.977 -11.661 11.088 1.00 90.75 173 GLN A C 1
ATOM 1360 O O . GLN A 1 173 ? 1.389 -10.776 10.469 1.00 90.75 173 GLN A O 1
ATOM 1365 N N . CYS A 1 174 ? 3.276 -11.902 10.940 1.00 89.31 174 CYS A N 1
ATOM 1366 C CA . CYS A 1 174 ? 4.108 -11.253 9.937 1.00 89.31 174 CYS A CA 1
ATOM 1367 C C . CYS A 1 174 ? 4.713 -12.323 9.030 1.00 89.31 174 CYS A C 1
ATOM 1369 O O . CYS A 1 174 ? 5.278 -13.303 9.516 1.00 89.31 174 CYS A O 1
ATOM 1371 N N . VAL A 1 175 ? 4.560 -12.152 7.721 1.00 90.62 175 VAL A N 1
ATOM 1372 C CA . VAL A 1 175 ? 5.129 -13.030 6.701 1.00 90.62 175 VAL A CA 1
ATOM 1373 C C . VAL A 1 175 ? 5.901 -12.162 5.723 1.00 90.62 175 VAL A C 1
ATOM 1375 O O . VAL A 1 175 ? 5.325 -11.276 5.097 1.00 90.62 175 VAL A O 1
ATOM 1378 N N . ILE A 1 176 ? 7.195 -12.436 5.589 1.00 87.19 176 ILE A N 1
ATOM 1379 C CA . ILE A 1 176 ? 8.058 -11.816 4.587 1.00 87.19 176 ILE A CA 1
ATOM 1380 C C . ILE A 1 176 ? 8.603 -12.940 3.713 1.00 87.19 176 ILE A C 1
ATOM 1382 O O . ILE A 1 176 ? 9.215 -13.879 4.222 1.00 87.19 176 ILE A O 1
ATOM 1386 N N . ILE A 1 177 ? 8.341 -12.859 2.413 1.00 86.69 177 ILE A N 1
ATOM 1387 C CA . ILE A 1 177 ? 8.855 -13.781 1.402 1.00 86.69 177 ILE A CA 1
ATOM 1388 C C . ILE A 1 177 ? 9.707 -12.955 0.445 1.00 86.69 177 ILE A C 1
ATOM 1390 O O . ILE A 1 177 ? 9.187 -12.051 -0.200 1.00 86.69 177 ILE A O 1
ATOM 1394 N N . ASP A 1 178 ? 10.996 -13.279 0.366 1.00 82.25 178 ASP A N 1
ATOM 1395 C CA . ASP A 1 178 ? 11.930 -12.716 -0.610 1.00 82.25 178 ASP A CA 1
ATOM 1396 C C . ASP A 1 178 ? 12.552 -13.868 -1.405 1.00 82.25 178 ASP A C 1
ATOM 1398 O O . ASP A 1 178 ? 13.299 -14.684 -0.855 1.00 82.25 178 ASP A O 1
ATOM 1402 N N . ASN A 1 179 ? 12.200 -13.974 -2.689 1.00 78.50 179 ASN A N 1
ATOM 1403 C CA . ASN A 1 179 ? 12.626 -15.096 -3.526 1.00 78.50 179 ASN A CA 1
ATOM 1404 C C . ASN A 1 179 ? 14.049 -14.937 -4.081 1.00 78.50 179 ASN A C 1
ATOM 1406 O O . ASN A 1 179 ? 14.627 -15.930 -4.526 1.00 78.50 179 ASN A O 1
ATOM 1410 N N . THR A 1 180 ? 14.636 -13.734 -4.066 1.00 66.75 180 THR A N 1
ATOM 1411 C CA . THR A 1 180 ? 16.003 -13.506 -4.562 1.00 66.75 180 THR A CA 1
ATOM 1412 C C . THR A 1 180 ? 16.725 -12.385 -3.811 1.00 66.75 180 THR A C 1
ATOM 1414 O O . THR A 1 180 ? 17.166 -11.399 -4.401 1.00 66.75 180 THR A O 1
ATOM 1417 N N . CYS A 1 181 ? 16.944 -12.570 -2.509 1.00 49.44 181 CYS A N 1
ATOM 1418 C CA . CYS A 1 181 ? 17.905 -11.748 -1.778 1.00 49.44 181 CYS A CA 1
ATOM 1419 C C . CYS A 1 181 ? 19.331 -12.122 -2.242 1.00 49.44 181 CYS A C 1
ATOM 1421 O O . CYS A 1 181 ? 19.774 -13.257 -2.044 1.00 49.44 181 CYS A O 1
ATOM 1423 N N . LYS A 1 182 ? 20.034 -11.197 -2.907 1.00 45.28 182 LYS A N 1
ATOM 1424 C CA . LYS A 1 182 ? 21.487 -11.275 -3.142 1.00 45.28 182 LYS A CA 1
ATOM 1425 C C . LYS A 1 182 ? 22.221 -10.376 -2.167 1.00 45.28 182 LYS A C 1
ATOM 1427 O O . LYS A 1 182 ? 21.798 -9.205 -2.055 1.00 45.28 182 LYS A O 1
#